Protein AF-A0A934ZSP6-F1 (afdb_monomer)

Radius of gyration: 18.01 Å; Cα contacts (8 Å, |Δi|>4): 274; chains: 1; bounding box: 51×48×42 Å

Foldseek 3Di:
DDPPDPPCPLLPDDAPPDPDDKFKWWKKKWKQEPVRDIDIDTRAIAIQDWGKDWDWDPHVVIWIKMKTWYKDWDQDPPSNRIHIKIKIFMCIPPDPDTPDMWIDHSPDQKTKDWDQQPDVPRMTMIMMIGTDDDPDD

Sequence (137 aa):
MSDKELWLENASTPVANTLLKSADYDCFIAVRLANGKHHAMTGLTVHDRGGSATVQTTDSPSRQLTIILRHGLWPSNSGNNFMQVLNLYLFEAGKEYSLGNGWGTPQSGHVGFGIGDQLPGGQQASARCEKIQPPVG

Structure (mmCIF, N/CA/C/O backbone):
data_AF-A0A934ZSP6-F1
#
_entry.id   AF-A0A934ZSP6-F1
#
loop_
_atom_site.group_PDB
_atom_site.id
_atom_site.type_symbol
_atom_site.label_atom_id
_atom_site.label_alt_id
_atom_site.label_comp_id
_atom_site.label_asym_id
_atom_site.label_entity_id
_atom_site.label_seq_id
_atom_site.pdbx_PDB_ins_code
_atom_site.Cartn_x
_atom_site.Cartn_y
_atom_site.Cartn_z
_atom_site.occupancy
_atom_site.B_iso_or_equiv
_atom_site.auth_seq_id
_atom_site.auth_comp_id
_atom_site.auth_asym_id
_atom_site.auth_atom_id
_atom_site.pdbx_PDB_model_num
ATOM 1 N N . MET A 1 1 ? 37.736 27.646 2.239 1.00 40.19 1 MET A N 1
ATOM 2 C CA . MET A 1 1 ? 37.083 26.350 1.967 1.00 40.19 1 MET A CA 1
ATOM 3 C C . MET A 1 1 ? 35.739 26.710 1.366 1.00 40.19 1 MET A C 1
ATOM 5 O O . MET A 1 1 ? 34.939 27.276 2.089 1.00 40.19 1 MET A O 1
ATOM 9 N N . SER A 1 2 ? 35.576 26.615 0.042 1.00 39.44 2 SER A N 1
ATOM 10 C CA . SER A 1 2 ? 34.332 27.052 -0.602 1.00 39.44 2 SER A CA 1
ATOM 11 C C . SER A 1 2 ? 33.299 25.940 -0.511 1.00 39.44 2 SER A C 1
ATOM 13 O O . SER A 1 2 ? 33.558 24.830 -0.987 1.00 39.44 2 SER A O 1
ATOM 15 N N . ASP A 1 3 ? 32.146 26.275 0.048 1.00 46.56 3 ASP A N 1
ATOM 16 C CA . ASP A 1 3 ? 30.917 25.503 -0.034 1.00 46.56 3 ASP A CA 1
ATOM 17 C C . ASP A 1 3 ? 30.570 25.291 -1.509 1.00 46.56 3 ASP A C 1
ATOM 19 O O . ASP A 1 3 ? 30.079 26.183 -2.199 1.00 46.56 3 ASP A O 1
ATOM 23 N N . LYS A 1 4 ? 30.907 24.113 -2.036 1.00 44.19 4 LYS A N 1
ATOM 24 C CA . LYS A 1 4 ? 30.383 23.674 -3.325 1.00 44.19 4 LYS A CA 1
ATOM 25 C C . LYS A 1 4 ? 28.988 23.140 -3.065 1.00 44.19 4 LYS A C 1
ATOM 27 O O . LYS A 1 4 ? 28.810 21.953 -2.802 1.00 44.19 4 LYS A O 1
ATOM 32 N N . GLU A 1 5 ? 28.018 24.044 -3.122 1.00 44.97 5 GLU A N 1
ATOM 33 C CA . GLU A 1 5 ? 26.637 23.688 -3.416 1.00 44.97 5 GLU A CA 1
ATOM 34 C C . GLU A 1 5 ? 26.646 22.729 -4.614 1.00 44.97 5 GLU A C 1
ATOM 36 O O . GLU A 1 5 ? 27.147 23.048 -5.697 1.00 44.97 5 GLU A O 1
ATOM 41 N N . LEU A 1 6 ? 26.172 21.506 -4.385 1.00 41.47 6 LEU A N 1
ATOM 42 C CA . LEU A 1 6 ? 25.944 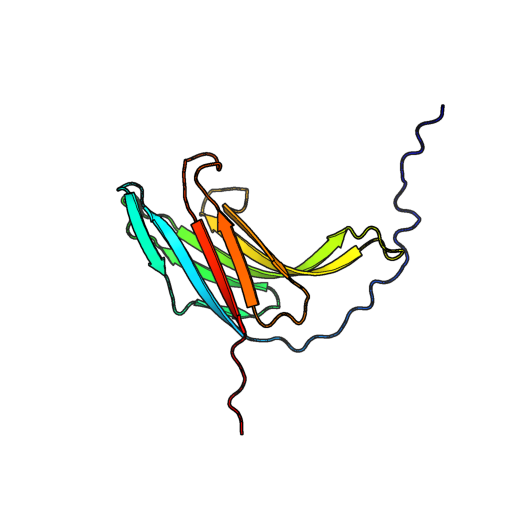20.507 -5.421 1.00 41.47 6 LEU A CA 1
ATOM 43 C C . LEU A 1 6 ? 24.764 20.985 -6.271 1.00 41.47 6 LEU A C 1
ATOM 45 O O . LEU A 1 6 ? 23.620 20.590 -6.055 1.00 41.47 6 LEU A O 1
ATOM 49 N N . TRP A 1 7 ? 25.039 21.876 -7.219 1.00 39.84 7 TRP A N 1
ATOM 50 C CA . TRP A 1 7 ? 24.075 22.265 -8.235 1.00 39.84 7 TRP A CA 1
ATOM 51 C C . TRP A 1 7 ? 23.710 21.038 -9.084 1.00 39.84 7 TRP A C 1
ATOM 53 O O . TRP A 1 7 ? 24.575 20.271 -9.512 1.00 39.84 7 TRP A O 1
ATOM 63 N N . LEU A 1 8 ? 22.406 20.863 -9.323 1.00 50.03 8 LEU A N 1
ATOM 64 C CA . LEU A 1 8 ? 21.745 19.775 -10.068 1.00 50.03 8 LEU A CA 1
ATOM 65 C C . LEU A 1 8 ? 22.178 19.633 -11.545 1.00 50.03 8 LEU A C 1
ATOM 67 O O . LEU A 1 8 ? 21.557 18.891 -12.304 1.00 50.03 8 LEU A O 1
ATOM 71 N N . GLU A 1 9 ? 23.244 20.302 -11.978 1.00 47.69 9 GLU A N 1
ATOM 72 C CA . GLU A 1 9 ? 23.690 20.341 -13.375 1.00 47.69 9 GLU A CA 1
ATOM 73 C C . GLU A 1 9 ? 24.203 18.981 -13.887 1.00 47.69 9 GLU A C 1
ATOM 75 O O . GLU A 1 9 ? 24.261 18.756 -15.093 1.00 47.69 9 GLU A O 1
ATOM 80 N N . ASN A 1 10 ? 24.478 18.028 -12.986 1.00 44.72 10 ASN A N 1
ATOM 81 C CA . ASN A 1 10 ? 24.856 16.649 -13.325 1.00 44.72 10 ASN A CA 1
ATOM 82 C C . ASN A 1 10 ? 23.698 15.634 -13.242 1.00 44.72 10 ASN A C 1
ATOM 84 O O . ASN A 1 10 ? 23.930 14.429 -13.324 1.00 44.72 10 ASN A O 1
ATOM 88 N N . ALA A 1 11 ? 22.443 16.074 -13.097 1.00 50.09 11 ALA A N 1
ATOM 89 C CA . ALA A 1 11 ? 21.274 15.185 -13.096 1.00 50.09 11 ALA A CA 1
ATOM 90 C C . ALA A 1 11 ? 20.879 14.669 -14.501 1.00 50.09 11 ALA A C 1
ATOM 92 O O . ALA A 1 11 ? 19.806 14.096 -14.673 1.00 50.09 11 ALA A O 1
ATOM 93 N N . SER A 1 12 ? 21.724 14.877 -15.513 1.00 48.41 12 SER A N 1
ATOM 94 C CA . SER A 1 12 ? 21.422 14.625 -16.924 1.00 48.41 12 SER A CA 1
ATOM 95 C C . SER A 1 12 ? 21.579 13.170 -17.365 1.00 48.41 12 SER A C 1
ATOM 97 O O . SER A 1 12 ? 21.248 12.866 -18.509 1.00 48.41 12 SER A O 1
ATOM 99 N N . THR A 1 13 ? 22.029 12.252 -16.501 1.00 54.34 13 THR A N 1
ATOM 100 C CA . THR A 1 13 ? 22.062 10.828 -16.858 1.00 54.34 13 THR A CA 1
ATOM 101 C C . THR A 1 13 ? 20.630 10.285 -16.895 1.00 54.34 13 THR A C 1
ATOM 103 O O . THR A 1 13 ? 19.994 10.192 -15.839 1.00 54.34 13 THR A O 1
ATOM 106 N N . PRO A 1 14 ? 20.087 9.911 -18.070 1.00 56.19 14 PRO A N 1
ATOM 107 C CA . PRO A 1 14 ? 18.738 9.379 -18.149 1.00 56.19 14 PRO A CA 1
ATOM 108 C C . PRO A 1 14 ? 18.703 8.058 -17.384 1.00 56.19 14 PRO A C 1
ATOM 110 O O . PRO A 1 14 ? 19.397 7.106 -17.744 1.00 56.19 14 PRO A O 1
ATOM 113 N N . VAL A 1 15 ? 17.890 7.968 -16.331 1.00 59.59 15 VAL A N 1
ATOM 114 C CA . VAL A 1 15 ? 17.591 6.664 -15.733 1.00 59.59 15 VAL A CA 1
ATOM 115 C C . VAL A 1 15 ? 16.807 5.892 -16.782 1.00 59.59 15 VAL A C 1
ATOM 117 O O . VAL A 1 15 ? 15.701 6.303 -17.136 1.00 59.59 15 VAL A O 1
ATOM 120 N N . ALA A 1 16 ? 17.379 4.803 -17.299 1.00 59.25 16 ALA A N 1
ATOM 121 C CA . ALA A 1 16 ? 16.735 3.975 -18.310 1.00 59.25 16 ALA A CA 1
ATOM 122 C C . ALA A 1 16 ? 15.330 3.580 -17.830 1.00 59.25 16 ALA A C 1
ATOM 124 O O . ALA A 1 16 ? 15.181 2.774 -16.908 1.00 59.25 16 ALA A O 1
ATOM 125 N N . ASN A 1 17 ? 14.295 4.188 -18.419 1.00 55.34 17 ASN A N 1
ATOM 126 C CA . ASN A 1 17 ? 12.910 3.875 -18.100 1.00 55.34 17 ASN A CA 1
ATOM 127 C C . ASN A 1 17 ? 12.622 2.473 -18.623 1.00 55.34 17 ASN A C 1
ATOM 129 O O . ASN A 1 17 ? 12.441 2.279 -19.825 1.00 55.34 17 ASN A O 1
ATOM 133 N N . THR A 1 18 ? 12.641 1.483 -17.732 1.00 62.81 18 THR A N 1
ATOM 134 C CA . THR A 1 18 ? 12.241 0.141 -18.127 1.00 62.81 18 THR A CA 1
ATOM 135 C C . THR A 1 18 ? 10.727 0.178 -18.207 1.00 62.81 18 THR A C 1
ATOM 137 O O . THR A 1 18 ? 10.053 0.292 -17.185 1.00 62.81 18 THR A O 1
ATOM 140 N N . LEU A 1 19 ? 10.184 0.128 -19.424 1.00 60.41 19 LEU A N 1
ATOM 141 C CA . LEU A 1 19 ? 8.743 0.058 -19.646 1.00 60.41 19 LEU A CA 1
ATOM 142 C C . LEU A 1 19 ? 8.218 -1.277 -19.108 1.00 60.41 19 LEU A C 1
ATOM 144 O O . LEU A 1 19 ? 8.142 -2.275 -19.821 1.00 60.41 19 LEU A O 1
ATOM 148 N N . LEU A 1 20 ? 7.869 -1.301 -17.826 1.00 70.00 20 LEU A N 1
ATOM 149 C CA . LEU A 1 20 ? 7.263 -2.455 -17.183 1.00 70.00 20 LEU A CA 1
ATOM 150 C C . LEU A 1 20 ? 5.772 -2.489 -17.520 1.00 70.00 20 LEU A C 1
ATOM 152 O O . LEU A 1 20 ? 5.054 -1.489 -17.376 1.00 70.00 20 LEU A O 1
ATOM 156 N N . LYS A 1 21 ? 5.297 -3.648 -17.987 1.00 78.75 21 LYS A N 1
ATOM 157 C CA . LYS A 1 21 ? 3.860 -3.926 -18.071 1.00 78.75 21 LYS A CA 1
ATOM 158 C C . LYS A 1 21 ? 3.288 -3.819 -16.659 1.00 78.75 21 LYS A C 1
ATOM 160 O O . LYS A 1 21 ? 3.893 -4.350 -15.733 1.00 78.75 21 LYS A O 1
ATOM 165 N N . SER A 1 22 ? 2.158 -3.124 -16.519 1.00 85.81 22 SER A N 1
ATOM 166 C CA . SER A 1 22 ? 1.516 -3.015 -15.211 1.00 85.81 22 SER A CA 1
ATOM 167 C C . SER A 1 22 ? 1.128 -4.396 -14.707 1.00 85.81 22 SER A C 1
ATOM 169 O O . SER A 1 22 ? 0.686 -5.240 -15.495 1.00 85.81 22 SER A O 1
ATOM 171 N N . ALA A 1 23 ? 1.314 -4.608 -13.416 1.00 91.81 23 ALA A N 1
ATOM 172 C CA . ALA A 1 23 ? 0.891 -5.808 -12.733 1.00 91.81 23 ALA A CA 1
ATOM 173 C C . ALA A 1 23 ? 0.013 -5.464 -11.536 1.00 91.81 23 ALA A C 1
ATOM 175 O O . ALA A 1 23 ? 0.232 -4.456 -10.857 1.00 91.81 23 ALA A O 1
ATOM 176 N N . ASP A 1 24 ? -0.944 -6.348 -11.284 1.00 95.56 24 ASP A N 1
ATOM 177 C CA . ASP A 1 24 ? -1.789 -6.305 -10.104 1.00 95.56 24 ASP A CA 1
ATOM 178 C C . ASP A 1 24 ? -1.107 -7.031 -8.946 1.00 95.56 24 ASP A C 1
ATOM 180 O O . ASP A 1 24 ? -0.370 -8.006 -9.124 1.00 95.56 24 ASP A O 1
ATOM 184 N N . TYR A 1 25 ? -1.354 -6.530 -7.746 1.00 96.81 25 TYR A N 1
ATOM 185 C CA . TYR A 1 25 ? -0.843 -7.047 -6.493 1.00 96.81 25 TYR A CA 1
ATOM 186 C C . TYR A 1 25 ? -2.014 -7.236 -5.535 1.00 96.81 25 TYR A C 1
ATOM 188 O O . TYR A 1 25 ? -2.874 -6.361 -5.434 1.00 96.81 25 TYR A O 1
ATOM 196 N N . ASP A 1 26 ? -2.032 -8.358 -4.824 1.00 97.25 26 ASP A N 1
ATOM 197 C CA . ASP A 1 26 ? -2.908 -8.560 -3.677 1.00 97.25 26 ASP A CA 1
ATOM 198 C C . ASP A 1 26 ? -2.198 -8.054 -2.425 1.00 97.25 26 ASP A C 1
ATOM 200 O O . ASP A 1 26 ? -1.050 -8.417 -2.146 1.00 97.25 26 ASP A O 1
ATOM 204 N N . CYS A 1 27 ? -2.865 -7.174 -1.694 1.00 97.00 27 CYS A N 1
ATOM 205 C CA . CYS A 1 27 ? -2.313 -6.524 -0.529 1.00 97.00 27 CYS A CA 1
ATOM 206 C C . CYS A 1 27 ? -3.132 -6.816 0.721 1.00 97.00 27 CYS A C 1
ATOM 208 O O . CYS A 1 27 ? -4.352 -7.000 0.701 1.00 97.00 27 CYS A O 1
ATOM 210 N N . PHE A 1 28 ? -2.441 -6.756 1.853 1.00 95.94 28 PHE A N 1
ATOM 211 C CA . PHE A 1 28 ? -3.074 -6.688 3.155 1.00 95.94 28 PHE A CA 1
ATOM 212 C C . PHE A 1 28 ? -2.450 -5.585 4.004 1.00 95.94 28 PHE A C 1
ATOM 214 O O . PHE A 1 28 ? -1.292 -5.197 3.822 1.00 95.94 28 PHE A O 1
ATOM 221 N N . ILE A 1 29 ? -3.233 -5.107 4.964 1.00 95.19 29 ILE A N 1
ATOM 222 C CA . ILE A 1 29 ? -2.826 -4.141 5.979 1.00 95.19 29 ILE A CA 1
ATOM 223 C C . ILE A 1 29 ? -3.137 -4.763 7.336 1.00 95.19 29 ILE A C 1
ATOM 225 O O . ILE A 1 29 ? -4.259 -5.211 7.562 1.00 95.19 29 ILE A O 1
ATOM 229 N N . ALA A 1 30 ? -2.180 -4.769 8.256 1.00 93.12 30 ALA A N 1
ATOM 230 C CA . ALA A 1 30 ? -2.424 -5.128 9.645 1.00 93.12 30 ALA A CA 1
ATOM 231 C C . ALA A 1 30 ? -2.117 -3.933 10.545 1.00 93.12 30 ALA A C 1
ATOM 233 O O . ALA A 1 30 ? -1.060 -3.317 10.438 1.00 93.12 30 ALA A O 1
ATOM 234 N N . VAL A 1 31 ? -3.044 -3.605 11.441 1.00 90.75 31 VAL A N 1
ATOM 235 C CA . VAL A 1 31 ? -2.889 -2.507 12.401 1.00 90.75 31 VAL A CA 1
ATOM 236 C C . VAL A 1 31 ? -3.239 -2.953 13.808 1.00 90.75 31 VAL A C 1
ATOM 238 O O . VAL A 1 31 ? -4.109 -3.803 14.013 1.00 90.75 31 VAL A O 1
ATOM 241 N N . ARG A 1 32 ? -2.589 -2.342 14.796 1.00 88.56 32 ARG A N 1
ATOM 242 C CA . ARG A 1 32 ? -3.044 -2.386 16.184 1.00 88.56 32 ARG A CA 1
ATOM 243 C C . ARG A 1 32 ? -4.091 -1.294 16.402 1.00 88.56 32 ARG A C 1
ATOM 245 O O . ARG A 1 32 ? -3.898 -0.134 16.032 1.00 88.56 32 ARG A O 1
ATOM 252 N N . LEU A 1 33 ? -5.230 -1.701 16.938 1.00 85.25 33 LEU A N 1
ATOM 253 C CA . LEU A 1 33 ? -6.363 -0.859 17.296 1.00 85.25 33 LEU A CA 1
ATOM 254 C C . LEU A 1 33 ? -6.105 -0.149 18.631 1.00 85.25 33 LEU A C 1
ATOM 256 O O . LEU A 1 33 ? -5.286 -0.600 19.435 1.00 85.25 33 LEU A O 1
ATOM 260 N N . ALA A 1 34 ? -6.851 0.921 18.907 1.00 81.81 34 ALA A N 1
ATOM 261 C CA . ALA A 1 34 ? -6.727 1.683 20.155 1.00 81.81 34 ALA A CA 1
ATOM 262 C C . ALA A 1 34 ? -7.023 0.832 21.407 1.00 81.81 34 ALA A C 1
ATOM 264 O O . ALA A 1 34 ? -6.452 1.052 22.470 1.00 81.81 34 ALA A O 1
ATOM 265 N N . ASN A 1 35 ? -7.871 -0.193 21.271 1.00 82.88 35 ASN A N 1
ATOM 266 C CA . ASN A 1 35 ? -8.175 -1.163 22.330 1.00 82.88 35 ASN A CA 1
ATOM 267 C C . ASN A 1 35 ? -7.101 -2.260 22.502 1.00 82.88 35 ASN A C 1
ATOM 269 O O . ASN A 1 35 ? -7.317 -3.230 23.226 1.00 82.88 35 ASN A O 1
ATOM 273 N N . GLY A 1 36 ? -5.975 -2.150 21.793 1.00 83.50 36 GLY A N 1
ATOM 274 C CA . GLY A 1 36 ? -4.864 -3.093 21.835 1.00 83.50 36 GLY A CA 1
ATOM 275 C C . GLY A 1 36 ? -5.027 -4.342 20.965 1.00 83.50 36 GLY A C 1
ATOM 276 O O . GLY A 1 36 ? -4.045 -5.069 20.822 1.00 83.50 36 GLY A O 1
ATOM 277 N N . LYS A 1 37 ? -6.201 -4.594 20.365 1.00 86.25 37 LYS A N 1
ATOM 278 C CA . LYS A 1 37 ? -6.419 -5.727 19.447 1.00 86.25 37 LYS A CA 1
ATOM 279 C C . LYS A 1 37 ? -5.748 -5.485 18.097 1.00 86.25 37 LYS A C 1
ATOM 281 O O . LYS A 1 37 ? -5.535 -4.347 17.694 1.00 86.25 37 LYS A O 1
ATOM 286 N N . HIS A 1 38 ? -5.472 -6.560 17.369 1.00 87.81 38 HIS A N 1
ATOM 287 C CA . HIS A 1 38 ? -5.004 -6.485 15.988 1.00 87.81 38 HIS A CA 1
ATOM 288 C C . HIS A 1 38 ? -6.176 -6.621 15.017 1.00 87.81 38 HIS A C 1
ATOM 290 O O . HIS A 1 38 ? -7.093 -7.408 15.250 1.00 87.81 38 HIS A O 1
ATOM 296 N N . HIS A 1 39 ? -6.123 -5.872 13.922 1.00 90.31 39 HIS A N 1
ATOM 297 C CA . HIS A 1 39 ? -7.070 -5.961 12.820 1.00 90.31 39 HIS A CA 1
ATOM 298 C C . HIS A 1 39 ? -6.302 -6.089 11.508 1.00 90.31 39 HIS A C 1
ATOM 300 O O . HIS A 1 39 ? -5.450 -5.253 11.204 1.00 90.31 39 HIS A O 1
ATOM 306 N N . ALA A 1 40 ? -6.598 -7.147 10.755 1.00 92.25 40 ALA A N 1
ATOM 307 C CA . ALA A 1 40 ? -6.036 -7.397 9.437 1.00 92.25 40 ALA A CA 1
ATOM 308 C C . ALA A 1 40 ? -7.115 -7.182 8.372 1.00 92.25 40 ALA A C 1
ATOM 310 O O . ALA A 1 40 ? -8.213 -7.723 8.474 1.00 92.25 40 ALA A O 1
ATOM 311 N N . MET A 1 41 ? -6.784 -6.401 7.353 1.00 94.94 41 MET A N 1
ATOM 312 C CA . MET A 1 41 ? -7.619 -6.101 6.196 1.00 94.94 41 MET A CA 1
ATOM 313 C C . MET A 1 41 ? -6.953 -6.735 4.977 1.00 94.94 41 MET A C 1
ATOM 315 O O . MET A 1 41 ? -5.774 -6.489 4.736 1.00 94.94 41 MET A O 1
ATOM 319 N N . THR A 1 42 ? -7.686 -7.581 4.258 1.00 94.25 42 THR A N 1
ATOM 320 C CA . THR A 1 42 ? -7.193 -8.423 3.150 1.00 94.25 42 THR A CA 1
ATOM 321 C C . THR A 1 42 ? -8.060 -8.226 1.903 1.00 94.25 42 THR A C 1
ATOM 323 O O . THR A 1 42 ? -9.075 -7.531 1.977 1.00 94.25 42 THR A O 1
ATOM 326 N N . GLY A 1 43 ? -7.668 -8.818 0.769 1.00 92.19 43 GLY A N 1
ATOM 327 C CA . GLY A 1 43 ? -8.406 -8.707 -0.493 1.00 92.19 43 GLY A CA 1
ATOM 328 C C . GLY A 1 43 ? -8.293 -7.322 -1.130 1.00 92.19 43 GLY A C 1
ATOM 329 O O . GLY A 1 43 ? -9.234 -6.849 -1.766 1.00 92.19 43 GLY A O 1
ATOM 330 N N . LEU A 1 44 ? -7.167 -6.638 -0.905 1.00 96.19 44 LEU A N 1
ATOM 331 C CA . LEU A 1 44 ? -6.919 -5.291 -1.408 1.00 96.19 44 LEU A CA 1
ATOM 332 C C . LEU A 1 44 ? -6.086 -5.388 -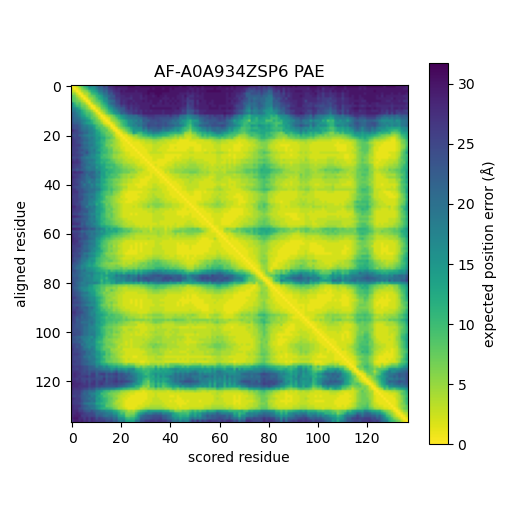2.679 1.00 96.19 44 LEU A C 1
ATOM 334 O O . LEU A 1 44 ? -4.862 -5.436 -2.621 1.00 96.19 44 LEU A O 1
ATOM 338 N N . THR A 1 45 ? -6.742 -5.410 -3.834 1.00 96.81 45 THR A N 1
ATOM 339 C CA . THR A 1 45 ? -6.037 -5.446 -5.118 1.00 96.81 45 THR A CA 1
ATOM 340 C C . THR A 1 45 ? -5.651 -4.040 -5.574 1.00 96.81 45 THR A C 1
ATOM 342 O O . THR A 1 45 ? -6.504 -3.160 -5.672 1.00 96.81 45 THR A O 1
ATOM 345 N N . VAL A 1 46 ? -4.370 -3.829 -5.884 1.00 96.50 46 VAL A N 1
ATOM 346 C CA . VAL A 1 46 ? -3.840 -2.571 -6.443 1.00 96.50 46 VAL A CA 1
ATOM 347 C C . VAL A 1 46 ? -2.833 -2.858 -7.553 1.00 96.50 46 VAL A C 1
ATOM 349 O O . VAL A 1 46 ? -2.147 -3.875 -7.524 1.00 96.50 46 VAL A O 1
ATOM 352 N N . HIS A 1 47 ? -2.691 -1.944 -8.509 1.00 94.56 47 HIS A N 1
ATOM 353 C CA . HIS A 1 47 ? -1.686 -2.051 -9.568 1.00 94.56 47 HIS A CA 1
ATOM 354 C C . HIS A 1 47 ? -0.441 -1.196 -9.278 1.00 94.56 47 HIS A C 1
ATOM 356 O O . HIS A 1 47 ? -0.523 -0.117 -8.691 1.00 94.56 47 HIS A O 1
ATOM 362 N N . ASP A 1 48 ? 0.718 -1.629 -9.770 1.00 92.50 48 ASP A N 1
ATOM 363 C CA . ASP A 1 48 ? 2.036 -0.986 -9.581 1.00 92.50 48 ASP A CA 1
ATOM 364 C C . ASP A 1 48 ? 2.231 0.387 -10.263 1.00 92.50 48 ASP A C 1
ATOM 366 O O . ASP A 1 48 ? 3.239 1.069 -10.058 1.00 92.50 48 ASP A O 1
ATOM 370 N N . ARG A 1 49 ? 1.254 0.836 -11.058 1.00 89.38 49 ARG A N 1
ATOM 371 C CA . ARG A 1 49 ? 1.228 2.160 -11.714 1.00 89.38 49 ARG A CA 1
ATOM 372 C C . ARG A 1 49 ? 0.527 3.270 -10.921 1.00 89.38 49 ARG A C 1
ATOM 374 O O . ARG A 1 49 ? 0.025 4.218 -11.516 1.00 89.38 49 ARG A O 1
ATOM 381 N N . GLY A 1 50 ? 0.488 3.172 -9.596 1.00 90.12 50 GLY A N 1
ATOM 382 C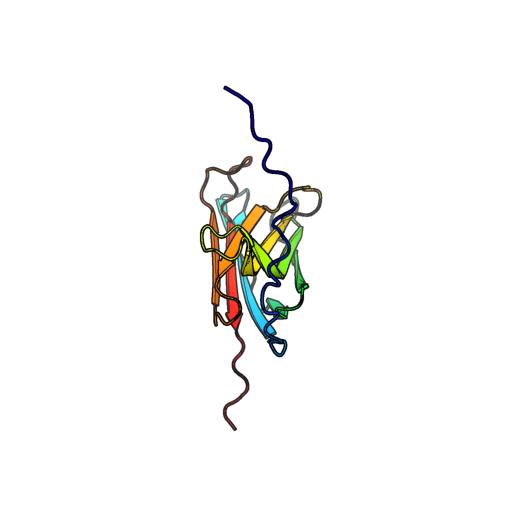 CA . GLY A 1 50 ? -0.184 4.157 -8.741 1.00 90.12 50 GLY A CA 1
ATOM 383 C C . GLY A 1 50 ? -1.584 3.752 -8.304 1.00 90.12 50 GLY A C 1
ATOM 384 O O . GLY A 1 50 ? -2.373 4.630 -7.967 1.00 90.12 50 GLY A O 1
ATOM 385 N N . GLY A 1 51 ? -1.895 2.455 -8.316 1.00 94.81 51 GLY A N 1
ATOM 386 C CA . GLY A 1 51 ? -3.163 1.949 -7.811 1.00 94.81 51 GLY A CA 1
ATOM 387 C C . GLY A 1 51 ? -3.276 2.160 -6.305 1.00 94.81 51 GLY A C 1
ATOM 388 O O . GLY A 1 51 ? -2.273 2.142 -5.580 1.00 94.81 51 GLY A O 1
ATOM 389 N N . SER A 1 52 ? -4.503 2.357 -5.833 1.00 97.00 52 SER A N 1
ATOM 390 C CA . SER A 1 52 ? -4.794 2.546 -4.418 1.00 97.00 52 SER A CA 1
ATOM 391 C C . SER A 1 52 ? -6.044 1.792 -3.984 1.00 97.00 52 SER A C 1
ATOM 393 O O . SER A 1 52 ? -6.942 1.531 -4.783 1.00 97.00 52 SER A O 1
ATOM 395 N N . ALA A 1 53 ? -6.095 1.451 -2.700 1.00 97.56 53 ALA A N 1
ATOM 396 C CA . ALA A 1 53 ? -7.275 0.891 -2.059 1.00 97.56 53 ALA A CA 1
ATOM 397 C C . ALA A 1 53 ? -7.466 1.539 -0.686 1.00 97.56 53 ALA A C 1
ATOM 399 O O . ALA A 1 53 ? -6.495 1.818 0.021 1.00 97.56 53 ALA A O 1
ATOM 400 N N . THR A 1 54 ? -8.719 1.774 -0.305 1.00 96.44 54 THR A N 1
ATOM 401 C CA . THR A 1 54 ? -9.076 2.411 0.966 1.00 96.44 54 THR A CA 1
ATOM 402 C C . THR A 1 54 ? -9.939 1.475 1.798 1.00 96.44 54 THR A C 1
ATOM 404 O O . THR A 1 54 ? -10.873 0.860 1.289 1.00 96.44 54 THR A O 1
ATOM 407 N N . VAL A 1 55 ? -9.637 1.390 3.090 1.00 95.06 55 VAL A N 1
ATOM 408 C CA . VAL A 1 55 ? -10.320 0.539 4.068 1.00 95.06 55 VAL A CA 1
ATOM 409 C C . VAL A 1 55 ? -10.628 1.314 5.342 1.00 95.06 55 VAL A C 1
ATOM 411 O O . VAL A 1 55 ? -10.009 2.338 5.629 1.00 95.06 55 VAL A O 1
ATOM 414 N N . GLN A 1 56 ? -11.586 0.815 6.117 1.00 94.31 56 GLN A N 1
ATOM 415 C CA . GLN A 1 56 ? -11.933 1.356 7.429 1.00 94.31 56 GLN A CA 1
ATOM 416 C C . GLN A 1 56 ? -11.526 0.366 8.517 1.00 94.31 56 GLN A C 1
ATOM 418 O O . GLN A 1 56 ? -11.795 -0.833 8.409 1.00 94.31 56 GLN A O 1
ATOM 423 N N . THR A 1 57 ? -10.900 0.857 9.585 1.00 90.75 57 THR A N 1
ATOM 424 C CA . THR A 1 57 ? -10.658 0.042 10.776 1.00 90.75 57 THR A CA 1
ATOM 425 C C . THR A 1 57 ? -11.936 -0.103 11.597 1.00 90.75 57 THR A C 1
ATOM 427 O O . THR A 1 57 ? -12.846 0.721 11.529 1.00 90.75 57 THR A O 1
ATOM 430 N N . THR A 1 58 ? -11.984 -1.131 12.441 1.00 89.75 58 THR A N 1
ATOM 431 C CA . THR A 1 58 ? -13.051 -1.324 13.433 1.00 89.75 58 THR A CA 1
ATOM 432 C C . THR A 1 58 ? -12.783 -0.566 14.743 1.00 89.75 58 THR A C 1
ATOM 434 O O . THR A 1 58 ? -13.288 -0.963 15.794 1.00 89.75 58 THR A O 1
ATOM 437 N N . ASP A 1 59 ? -11.924 0.461 14.727 1.00 83.19 59 ASP A N 1
ATOM 438 C CA . ASP A 1 59 ? -11.729 1.340 15.886 1.00 83.19 59 ASP A CA 1
ATOM 439 C C . ASP A 1 59 ? -12.998 2.160 16.171 1.00 83.19 59 ASP A C 1
ATOM 441 O O . ASP A 1 59 ? -13.864 2.325 15.313 1.00 83.19 59 ASP A O 1
ATOM 445 N N . SER A 1 60 ? -13.081 2.715 17.380 1.00 83.25 60 SER A N 1
ATOM 446 C CA . SER A 1 60 ? -14.053 3.752 17.726 1.00 83.25 60 SER A CA 1
ATOM 447 C C . SER A 1 60 ? -13.294 4.970 18.268 1.00 83.25 60 SER A C 1
ATOM 449 O O . SER A 1 60 ? -12.839 4.914 19.412 1.00 83.25 60 SER A O 1
ATOM 451 N N . PRO A 1 61 ? -13.136 6.057 17.488 1.00 86.31 61 PRO A N 1
ATOM 452 C CA . PRO A 1 61 ? -13.648 6.252 16.126 1.00 86.31 61 PRO A CA 1
ATOM 453 C C . PRO A 1 61 ? -12.897 5.412 15.080 1.00 86.31 61 PRO A C 1
ATOM 455 O O . PRO A 1 61 ? -11.716 5.114 15.254 1.00 86.31 61 PRO A O 1
ATOM 458 N N . SER A 1 62 ? -13.570 5.052 13.984 1.00 89.62 62 SER A N 1
ATOM 459 C CA . SER A 1 62 ? -12.958 4.293 12.887 1.00 89.62 62 SER A CA 1
ATOM 460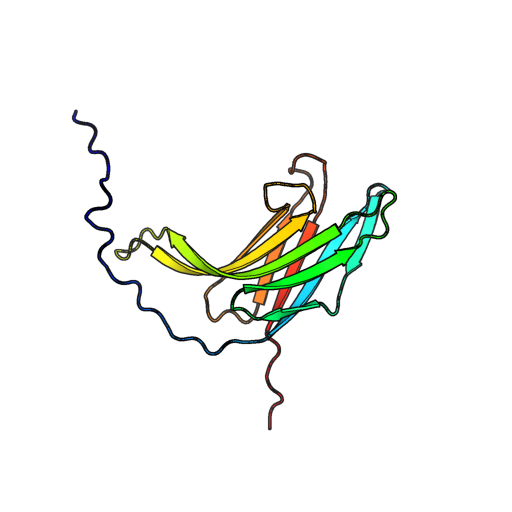 C C . SER A 1 62 ? -11.896 5.129 12.177 1.00 89.62 62 SER A C 1
ATOM 462 O O . SER A 1 62 ? -12.124 6.306 11.887 1.00 89.62 62 SER A O 1
ATOM 464 N N . ARG A 1 63 ? -10.763 4.512 11.837 1.00 90.25 63 ARG A N 1
ATOM 465 C CA . ARG A 1 63 ? -9.710 5.132 11.023 1.00 90.25 63 ARG A CA 1
ATOM 466 C C . ARG A 1 63 ? -9.870 4.720 9.564 1.00 90.25 63 ARG A C 1
ATOM 468 O O . ARG A 1 63 ? -10.015 3.533 9.280 1.00 90.25 63 ARG A O 1
ATOM 475 N N . GLN A 1 64 ? -9.765 5.679 8.648 1.00 94.38 64 GLN A N 1
ATOM 476 C CA . GLN A 1 64 ? -9.706 5.405 7.214 1.00 94.38 64 GLN A CA 1
ATOM 477 C C . GLN A 1 64 ? -8.248 5.286 6.777 1.00 94.38 64 GLN A C 1
ATOM 479 O O . GLN A 1 64 ? -7.482 6.237 6.932 1.00 94.38 64 GLN A O 1
ATOM 484 N N . LEU A 1 65 ? -7.879 4.137 6.216 1.00 94.31 65 LEU A N 1
ATOM 485 C CA . LEU A 1 65 ? -6.525 3.845 5.761 1.00 94.31 65 LEU A CA 1
ATOM 486 C C . LEU A 1 65 ? -6.493 3.661 4.246 1.00 94.31 65 LEU A C 1
ATOM 488 O O . LEU A 1 65 ? -7.352 2.975 3.696 1.00 94.31 65 LEU A O 1
ATOM 492 N N . THR A 1 66 ? -5.481 4.217 3.584 1.00 96.50 66 THR A N 1
ATOM 493 C CA . THR A 1 66 ? -5.285 4.096 2.134 1.00 96.50 66 THR A CA 1
ATOM 494 C C . THR A 1 66 ? -3.911 3.521 1.834 1.00 96.50 66 THR A C 1
ATOM 496 O O . THR A 1 66 ? -2.899 4.091 2.238 1.00 96.50 66 THR A O 1
ATOM 499 N N . ILE A 1 67 ? -3.873 2.414 1.099 1.00 96.88 67 ILE A N 1
ATOM 500 C CA . ILE A 1 67 ? -2.645 1.813 0.572 1.00 96.88 67 ILE A CA 1
ATOM 501 C C . ILE A 1 67 ? -2.424 2.283 -0.864 1.00 96.88 67 ILE A C 1
ATOM 503 O O . ILE A 1 67 ? -3.382 2.385 -1.628 1.00 96.88 67 ILE A O 1
ATOM 507 N N . ILE A 1 68 ? -1.181 2.602 -1.226 1.00 97.06 68 ILE A N 1
ATOM 508 C CA . ILE A 1 68 ? -0.804 3.046 -2.575 1.00 97.06 68 ILE A CA 1
ATOM 509 C C . ILE A 1 68 ? 0.438 2.285 -3.019 1.00 97.06 68 ILE A C 1
ATOM 511 O O . ILE A 1 68 ? 1.443 2.284 -2.305 1.00 97.06 68 ILE A O 1
ATOM 515 N N . LEU A 1 69 ? 0.391 1.705 -4.218 1.00 96.62 69 LEU A N 1
ATOM 516 C CA . LEU A 1 69 ? 1.523 1.030 -4.845 1.00 96.62 69 LEU A CA 1
ATOM 517 C C . LEU A 1 69 ? 1.923 1.763 -6.127 1.00 96.62 69 LEU A C 1
ATOM 519 O O . LEU A 1 69 ? 1.104 1.951 -7.024 1.00 96.62 69 LEU A O 1
ATOM 523 N N . ARG A 1 70 ? 3.181 2.202 -6.226 1.00 94.38 70 ARG A N 1
ATOM 524 C CA . ARG A 1 70 ? 3.669 2.936 -7.403 1.00 94.38 70 ARG A CA 1
ATOM 525 C C . ARG A 1 70 ? 5.153 2.753 -7.660 1.00 94.38 70 ARG A C 1
ATOM 527 O O . ARG A 1 70 ? 5.937 2.638 -6.722 1.00 94.38 70 ARG A O 1
ATOM 534 N N . HIS A 1 71 ? 5.564 2.873 -8.915 1.00 91.44 71 HIS A N 1
ATOM 535 C CA . HIS A 1 71 ? 6.969 3.106 -9.237 1.00 91.44 71 HIS A CA 1
ATOM 536 C C . HIS A 1 71 ? 7.418 4.523 -8.854 1.00 91.44 71 HIS A C 1
ATOM 538 O O . HIS A 1 71 ? 6.644 5.480 -8.901 1.00 91.44 71 HIS A O 1
ATOM 544 N N . GLY A 1 72 ? 8.683 4.656 -8.468 1.00 87.75 72 GLY A N 1
ATOM 545 C CA . GLY A 1 72 ? 9.320 5.934 -8.172 1.00 87.75 72 GLY A CA 1
ATOM 546 C C . GLY A 1 72 ? 10.823 5.892 -8.414 1.00 87.75 72 GLY A C 1
ATOM 547 O O . GLY A 1 72 ? 11.357 4.903 -8.918 1.00 87.75 72 GLY A O 1
ATOM 548 N N . LEU A 1 73 ? 11.497 6.976 -8.041 1.00 86.88 73 LEU A N 1
ATOM 549 C CA . LEU A 1 73 ? 12.949 7.100 -8.094 1.00 86.88 73 LEU A CA 1
ATOM 550 C C . LEU A 1 73 ? 13.499 7.229 -6.674 1.00 86.88 73 LEU A C 1
ATOM 552 O O . LEU A 1 73 ? 12.924 7.941 -5.853 1.00 86.88 73 LEU A O 1
ATOM 556 N N . TRP A 1 74 ? 14.610 6.552 -6.401 1.00 83.38 74 TRP A N 1
ATOM 557 C CA . TRP A 1 74 ? 15.340 6.644 -5.141 1.00 83.38 74 TRP A CA 1
ATOM 558 C C . TRP A 1 74 ? 16.772 7.127 -5.397 1.00 83.38 74 TRP A C 1
ATOM 560 O O . TRP A 1 74 ? 17.380 6.654 -6.364 1.00 83.38 74 TRP A O 1
ATOM 570 N N . PRO A 1 75 ? 17.326 8.042 -4.576 1.00 82.25 75 PRO A N 1
ATOM 571 C CA . PRO A 1 75 ? 18.718 8.462 -4.702 1.00 82.25 75 PRO A CA 1
ATOM 572 C C . PRO A 1 75 ? 19.669 7.264 -4.643 1.00 82.25 75 PRO A C 1
ATOM 574 O O . PRO A 1 75 ? 19.548 6.404 -3.771 1.00 82.25 75 PRO A O 1
ATOM 577 N N . SER A 1 76 ? 20.621 7.200 -5.568 1.00 75.94 76 SER A N 1
ATOM 578 C CA . SER A 1 76 ? 21.618 6.133 -5.618 1.00 75.94 76 SER A CA 1
ATOM 579 C C . SER A 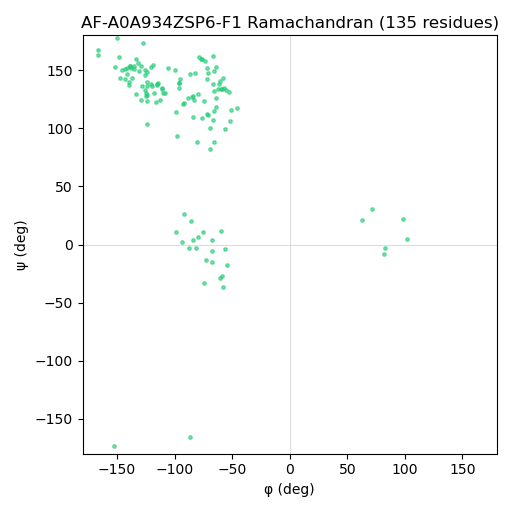1 76 ? 23.021 6.722 -5.596 1.00 75.94 76 SER A C 1
ATOM 581 O O . SER A 1 76 ? 23.294 7.715 -6.259 1.00 75.94 76 SER A O 1
ATOM 583 N N . ASN A 1 77 ? 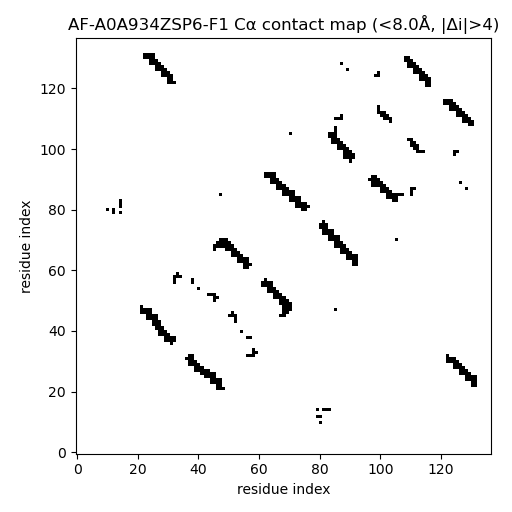23.921 6.069 -4.855 1.00 70.50 77 ASN A N 1
ATOM 584 C CA . ASN A 1 77 ? 25.349 6.401 -4.836 1.00 70.50 77 ASN A CA 1
ATOM 585 C C . ASN A 1 77 ? 26.120 5.740 -5.995 1.00 70.50 77 ASN A C 1
ATOM 587 O O . ASN A 1 77 ? 27.346 5.818 -6.049 1.00 70.50 77 ASN A O 1
ATOM 591 N N . SER A 1 78 ? 25.429 5.036 -6.897 1.00 57.91 78 SER A N 1
ATOM 592 C CA . SER A 1 78 ? 26.022 4.585 -8.158 1.00 57.91 78 SER A CA 1
ATOM 593 C C . SER A 1 78 ? 26.125 5.769 -9.128 1.00 57.91 78 SER A C 1
ATOM 595 O O . SER A 1 78 ? 25.415 6.752 -8.963 1.00 57.91 78 SER A O 1
ATOM 597 N N . GLY A 1 79 ? 26.978 5.701 -10.156 1.00 56.66 79 GLY A N 1
ATOM 598 C CA . GLY A 1 79 ? 27.162 6.794 -11.135 1.00 56.66 79 GLY A CA 1
ATOM 599 C C . GLY A 1 79 ? 25.886 7.271 -11.863 1.00 56.66 79 GLY A C 1
ATOM 600 O O . GLY A 1 79 ? 25.938 8.244 -12.610 1.00 56.66 79 GLY A O 1
ATOM 601 N N . ASN A 1 80 ? 24.744 6.617 -11.626 1.00 61.19 80 ASN A N 1
ATOM 602 C CA . ASN A 1 80 ? 23.410 7.133 -11.894 1.00 61.19 80 ASN A CA 1
ATOM 603 C C . ASN A 1 80 ? 22.831 7.686 -10.584 1.00 61.19 80 ASN A C 1
ATOM 605 O O . ASN A 1 80 ? 22.534 6.913 -9.677 1.00 61.19 80 ASN A O 1
ATOM 609 N N . ASN A 1 81 ? 22.610 9.002 -10.509 1.00 72.69 81 ASN A N 1
ATOM 610 C CA . ASN A 1 81 ? 22.122 9.702 -9.307 1.00 72.69 81 ASN A CA 1
ATOM 611 C C . ASN A 1 81 ? 20.807 9.131 -8.726 1.00 72.69 81 ASN A C 1
ATOM 613 O O . ASN A 1 81 ? 20.463 9.402 -7.576 1.00 72.69 81 ASN A O 1
ATOM 617 N N . PHE A 1 82 ? 20.063 8.341 -9.510 1.00 80.75 82 PHE A N 1
ATOM 618 C CA . PHE A 1 82 ? 18.798 7.729 -9.120 1.00 80.75 82 PHE A CA 1
ATOM 619 C C . PHE A 1 82 ? 18.654 6.299 -9.656 1.00 80.75 82 PHE A C 1
ATOM 621 O O . PHE A 1 82 ? 19.158 5.961 -10.728 1.00 80.75 82 PHE A O 1
ATOM 628 N N . MET A 1 83 ? 17.887 5.478 -8.938 1.00 84.44 83 M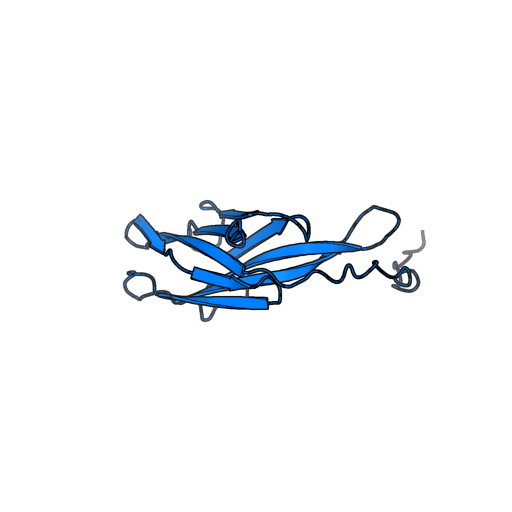ET A N 1
ATOM 629 C CA . MET A 1 83 ? 17.426 4.159 -9.376 1.00 84.44 83 MET A CA 1
ATOM 630 C C . MET A 1 83 ? 15.901 4.058 -9.311 1.00 84.44 83 MET A C 1
ATOM 632 O O . MET A 1 83 ? 15.270 4.677 -8.455 1.00 84.44 83 MET A O 1
ATOM 636 N N . GLN A 1 84 ? 15.301 3.269 -10.204 1.00 86.69 84 GLN A N 1
ATOM 637 C CA . GLN A 1 84 ? 13.873 2.962 -10.121 1.00 86.69 84 GLN A CA 1
ATOM 638 C C . GLN A 1 84 ? 13.588 2.015 -8.961 1.00 86.69 84 GLN A C 1
ATOM 640 O O . GLN A 1 84 ? 14.345 1.076 -8.712 1.00 86.69 84 GLN A O 1
ATOM 645 N N . VAL A 1 85 ? 12.458 2.240 -8.302 1.00 91.25 85 VAL A N 1
ATOM 646 C CA . VAL A 1 85 ? 11.968 1.429 -7.186 1.00 91.25 85 VAL A CA 1
ATOM 647 C C . VAL A 1 85 ? 10.464 1.207 -7.302 1.00 91.25 85 VAL A C 1
ATOM 649 O O . VAL A 1 85 ? 9.749 2.029 -7.876 1.00 91.25 85 VAL A O 1
ATOM 652 N N . LEU A 1 86 ? 9.982 0.112 -6.723 1.00 94.25 86 LEU A N 1
ATOM 653 C CA . LEU A 1 86 ? 8.574 -0.094 -6.399 1.00 94.25 86 LEU A CA 1
ATOM 654 C C . LEU A 1 86 ? 8.344 0.388 -4.967 1.00 94.25 86 LEU A C 1
ATOM 656 O O . LEU A 1 86 ? 8.986 -0.113 -4.050 1.00 94.25 86 LEU A O 1
ATOM 660 N N . ASN A 1 87 ? 7.446 1.349 -4.777 1.00 95.19 87 ASN A N 1
ATOM 661 C CA . ASN A 1 87 ? 7.113 1.913 -3.476 1.00 95.19 87 ASN A CA 1
ATOM 662 C C . ASN A 1 87 ? 5.707 1.511 -3.049 1.00 95.19 87 ASN A C 1
ATOM 664 O O . ASN A 1 87 ? 4.748 1.675 -3.804 1.00 95.19 87 ASN A O 1
ATOM 668 N N . LEU A 1 88 ? 5.602 1.085 -1.798 1.00 96.69 88 LEU A N 1
ATOM 669 C CA . LEU A 1 88 ? 4.359 0.855 -1.087 1.00 96.69 88 LEU A CA 1
ATOM 670 C C . LEU A 1 88 ? 4.206 1.917 -0.004 1.00 96.69 88 LEU A C 1
ATOM 672 O O . LEU A 1 88 ? 5.121 2.094 0.794 1.00 96.69 88 LEU A O 1
ATOM 676 N N . TYR A 1 89 ? 3.052 2.570 0.061 1.00 95.31 89 TYR A N 1
ATOM 677 C CA . TYR A 1 89 ? 2.723 3.534 1.107 1.00 95.31 89 TYR A CA 1
ATOM 678 C C . TYR A 1 89 ? 1.411 3.178 1.790 1.00 95.31 89 TYR A C 1
ATOM 680 O O . TYR A 1 89 ? 0.498 2.658 1.151 1.00 95.31 89 TYR A O 1
ATOM 688 N N . LEU A 1 90 ? 1.305 3.534 3.066 1.00 95.00 90 LEU A N 1
ATOM 689 C CA . LEU A 1 90 ? 0.063 3.520 3.829 1.00 95.00 90 LEU A CA 1
ATOM 690 C C . LEU A 1 90 ? -0.193 4.907 4.405 1.00 95.00 90 LEU A C 1
ATOM 692 O O . LEU A 1 90 ? 0.671 5.468 5.072 1.00 95.00 90 LEU A O 1
ATOM 696 N N . PHE A 1 91 ? -1.386 5.436 4.186 1.00 93.81 91 PHE A N 1
ATOM 697 C CA . PHE A 1 91 ? -1.841 6.726 4.692 1.00 93.81 91 PHE A CA 1
ATOM 698 C C . PHE A 1 91 ? -3.048 6.545 5.603 1.00 93.81 91 PHE A C 1
ATOM 700 O O . PHE A 1 91 ? -3.803 5.587 5.454 1.00 93.81 91 PHE A O 1
ATOM 707 N N . GLU A 1 92 ? -3.247 7.494 6.512 1.00 92.38 92 GLU A N 1
ATOM 708 C CA . GLU A 1 92 ? -4.478 7.646 7.287 1.00 92.38 92 GLU A CA 1
ATOM 709 C C . GLU A 1 92 ? -5.130 8.972 6.899 1.00 92.38 92 GLU A C 1
ATOM 711 O O . GLU A 1 92 ? -4.438 9.983 6.750 1.00 92.38 92 GLU A O 1
ATOM 716 N N . ALA A 1 93 ? -6.450 8.978 6.717 1.00 92.44 93 ALA A N 1
ATOM 717 C CA . ALA A 1 93 ? -7.171 10.189 6.345 1.00 92.44 93 ALA A CA 1
ATOM 718 C C . ALA A 1 93 ? -6.932 11.319 7.361 1.00 92.44 93 ALA A C 1
ATOM 720 O O . ALA A 1 93 ? -6.980 11.113 8.572 1.00 92.44 93 ALA A O 1
ATOM 721 N N . GLY A 1 94 ? -6.670 12.524 6.852 1.00 88.19 94 GLY A N 1
ATOM 722 C CA . GLY A 1 94 ? -6.365 13.699 7.671 1.00 88.19 94 GLY A CA 1
ATOM 723 C C . GLY A 1 94 ? -4.908 13.809 8.132 1.00 88.19 94 GLY A C 1
ATOM 724 O O . GLY A 1 94 ? -4.560 14.820 8.737 1.00 88.19 94 GLY A O 1
ATOM 725 N N . LYS A 1 95 ? -4.040 12.831 7.833 1.00 86.75 95 LYS A N 1
ATOM 726 C CA . LYS A 1 95 ? -2.590 12.951 8.048 1.00 86.75 95 LYS A CA 1
ATOM 727 C C . LYS A 1 95 ? -1.878 13.392 6.771 1.00 86.75 95 LYS A C 1
ATOM 729 O O . LYS A 1 95 ? -2.173 12.905 5.685 1.00 86.75 95 LYS A O 1
ATOM 734 N N . GLU A 1 96 ? -0.913 14.294 6.928 1.00 84.50 96 GLU A N 1
ATOM 735 C CA . GLU A 1 96 ? -0.080 14.797 5.825 1.00 84.50 96 GLU A CA 1
ATOM 736 C C . GLU A 1 96 ? 0.964 13.762 5.368 1.00 84.50 96 GLU A C 1
ATOM 738 O O . GLU A 1 96 ? 1.273 13.655 4.183 1.00 84.50 96 GLU A O 1
ATOM 743 N N . TYR A 1 97 ? 1.472 12.955 6.303 1.00 86.06 97 TYR A N 1
ATOM 744 C CA . TYR A 1 97 ? 2.536 11.981 6.063 1.00 86.06 97 TYR A CA 1
ATOM 745 C C . TYR A 1 97 ? 1.999 10.549 6.033 1.00 86.06 97 TYR A C 1
ATOM 747 O O . TYR A 1 97 ? 1.021 10.217 6.708 1.00 86.06 97 TYR A O 1
ATOM 755 N N . SER A 1 98 ? 2.676 9.676 5.281 1.00 89.19 98 SER A N 1
ATOM 756 C CA . SER A 1 98 ? 2.389 8.241 5.316 1.00 89.19 98 SER A CA 1
ATOM 757 C C . SER A 1 98 ? 2.631 7.692 6.718 1.00 89.19 98 SER A C 1
ATOM 759 O O . SER A 1 98 ? 3.658 7.990 7.328 1.00 89.19 98 SER A O 1
ATOM 761 N N . LEU A 1 99 ? 1.733 6.824 7.186 1.00 88.50 99 LEU A N 1
ATOM 762 C CA . LEU A 1 99 ? 1.975 5.996 8.362 1.00 88.50 99 LEU A CA 1
ATOM 763 C C . LEU A 1 99 ? 3.216 5.136 8.167 1.00 88.50 99 LEU A C 1
ATOM 765 O O . LEU A 1 99 ? 3.956 4.930 9.112 1.00 88.50 99 LEU A O 1
ATOM 769 N N . GLY A 1 100 ? 3.447 4.648 6.950 1.00 89.94 100 GLY A N 1
ATOM 770 C CA . GLY A 1 100 ? 4.609 3.842 6.634 1.00 89.94 100 GLY A CA 1
ATOM 771 C C . GLY A 1 100 ? 4.842 3.674 5.157 1.00 89.94 100 GLY A C 1
ATOM 772 O O . GLY A 1 100 ? 3.939 3.888 4.342 1.00 89.94 100 GLY A O 1
ATOM 773 N N . ASN A 1 101 ? 6.060 3.257 4.833 1.00 92.38 101 ASN A N 1
ATOM 774 C CA . ASN A 1 101 ? 6.433 2.917 3.479 1.00 92.38 101 ASN A CA 1
ATOM 775 C C . ASN A 1 101 ? 7.387 1.722 3.428 1.00 92.38 101 ASN A C 1
ATOM 777 O O . ASN A 1 101 ? 8.183 1.490 4.334 1.00 92.38 101 ASN A O 1
ATOM 781 N N . GLY A 1 102 ? 7.307 0.986 2.326 1.00 92.25 102 GLY A N 1
ATOM 782 C CA . GLY A 1 102 ? 8.239 -0.066 1.948 1.00 92.25 102 GLY A CA 1
ATOM 783 C C . GLY A 1 102 ? 8.708 0.169 0.522 1.00 92.25 102 GLY A C 1
ATOM 784 O O . GLY A 1 102 ? 7.999 0.788 -0.274 1.00 92.25 102 GLY A O 1
ATOM 785 N N . TRP A 1 103 ? 9.901 -0.310 0.195 1.00 92.75 103 TRP A N 1
ATOM 786 C CA . TRP A 1 103 ? 10.446 -0.206 -1.152 1.00 92.75 103 TRP A CA 1
ATOM 787 C C . TRP A 1 103 ? 11.074 -1.529 -1.584 1.00 92.75 103 TRP A C 1
ATOM 789 O 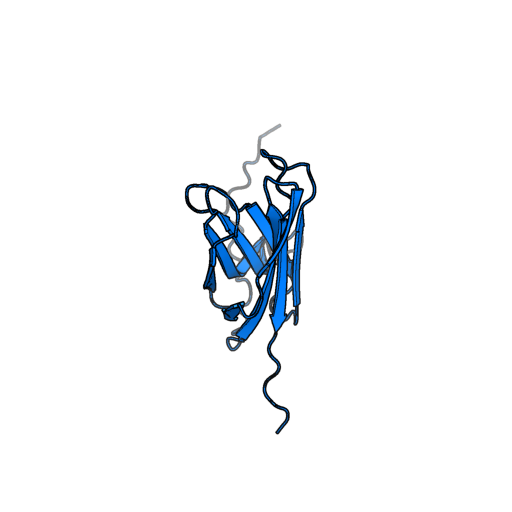O . TRP A 1 103 ? 11.508 -2.333 -0.762 1.00 92.75 103 TRP A O 1
ATOM 799 N N . GLY A 1 104 ? 11.101 -1.755 -2.891 1.00 91.19 104 GLY A N 1
ATOM 800 C CA . GLY A 1 104 ? 11.741 -2.902 -3.517 1.00 91.19 104 GLY A CA 1
ATOM 801 C C . GLY A 1 104 ? 12.244 -2.550 -4.910 1.00 91.19 104 GLY A C 1
ATOM 802 O O . GLY A 1 104 ? 12.045 -1.435 -5.402 1.00 91.19 104 GLY A O 1
ATOM 803 N N . THR A 1 105 ? 12.893 -3.506 -5.569 1.00 90.19 105 THR A N 1
ATOM 804 C CA . THR A 1 105 ? 13.231 -3.347 -6.987 1.00 90.19 105 THR A CA 1
ATOM 805 C C . THR A 1 105 ? 11.948 -3.257 -7.829 1.00 90.19 105 THR A C 1
ATOM 807 O O . THR A 1 105 ? 10.920 -3.816 -7.436 1.00 90.19 105 THR A O 1
ATOM 810 N N . PRO A 1 106 ? 11.971 -2.592 -8.998 1.00 86.62 106 PRO A N 1
ATOM 811 C CA . PRO A 1 106 ? 10.774 -2.414 -9.828 1.00 86.62 106 PRO A CA 1
ATOM 812 C C . PRO A 1 106 ? 10.123 -3.729 -10.274 1.00 86.62 106 PRO A C 1
ATOM 814 O O . PRO A 1 106 ? 8.927 -3.790 -10.524 1.00 86.62 106 PRO A O 1
ATOM 817 N N . GLN A 1 107 ? 10.907 -4.803 -10.380 1.00 87.81 107 GLN A N 1
ATOM 818 C CA . GLN A 1 107 ? 10.437 -6.121 -10.805 1.00 87.81 107 GLN A CA 1
ATOM 819 C C . GLN A 1 107 ? 10.049 -7.028 -9.631 1.00 87.81 107 GLN A C 1
ATOM 821 O O . GLN A 1 107 ? 9.696 -8.185 -9.861 1.00 87.81 107 GLN A O 1
ATOM 826 N N . SER A 1 108 ? 10.126 -6.540 -8.388 1.00 90.62 108 SER A N 1
ATOM 827 C CA . SER A 1 108 ? 9.895 -7.371 -7.211 1.00 90.62 108 SER A CA 1
ATOM 828 C C . SER A 1 108 ? 8.499 -7.999 -7.224 1.00 90.62 108 SER A C 1
ATOM 830 O O . SER A 1 108 ? 7.489 -7.336 -7.473 1.00 90.62 108 SER A O 1
ATOM 832 N N . GLY A 1 109 ? 8.438 -9.297 -6.921 1.00 92.94 109 GLY A N 1
ATOM 833 C CA . GLY A 1 109 ? 7.179 -10.017 -6.720 1.00 92.94 109 GLY A CA 1
ATOM 834 C C . GLY A 1 109 ? 6.489 -9.659 -5.402 1.00 92.94 109 GLY A C 1
ATOM 835 O O . GLY A 1 109 ? 5.324 -9.985 -5.221 1.00 92.94 109 GLY A O 1
ATOM 836 N N . HIS A 1 110 ? 7.186 -8.985 -4.488 1.00 93.69 110 HIS A N 1
ATOM 837 C CA . HIS A 1 110 ? 6.647 -8.580 -3.196 1.00 93.69 110 HIS A CA 1
ATOM 838 C C . HIS A 1 110 ? 7.220 -7.234 -2.747 1.00 93.69 110 HIS A C 1
ATOM 840 O O . HIS A 1 110 ? 8.365 -6.891 -3.044 1.00 93.69 110 HIS A O 1
ATOM 846 N N . VAL A 1 111 ? 6.441 -6.485 -1.978 1.00 95.81 111 VAL A N 1
ATOM 847 C CA . VAL A 1 111 ? 6.908 -5.296 -1.260 1.00 95.81 111 VAL A CA 1
ATOM 848 C C . VAL A 1 111 ? 6.129 -5.177 0.040 1.00 95.81 111 VAL A C 1
ATOM 850 O O . VAL A 1 111 ? 4.950 -5.519 0.102 1.00 95.81 111 VAL A O 1
ATOM 853 N N . GLY A 1 112 ? 6.786 -4.730 1.103 1.00 95.12 112 GLY A N 1
ATOM 854 C CA . GLY A 1 112 ? 6.146 -4.622 2.401 1.00 95.12 112 GLY A CA 1
ATOM 855 C C . GLY A 1 112 ? 6.954 -3.800 3.383 1.00 95.12 112 GLY A C 1
ATOM 856 O O . GLY A 1 112 ? 8.123 -3.495 3.152 1.00 95.12 112 GLY A O 1
ATOM 857 N N . PHE A 1 113 ? 6.309 -3.457 4.485 1.00 93.62 113 PHE A N 1
ATOM 858 C CA . PHE A 1 113 ? 6.932 -2.828 5.637 1.00 93.62 113 PHE A CA 1
ATOM 859 C C . PHE A 1 113 ? 6.216 -3.266 6.915 1.00 93.62 113 PHE A C 1
ATOM 861 O O . PHE A 1 113 ? 5.064 -3.705 6.892 1.00 93.62 113 PHE A O 1
ATOM 868 N N . GLY A 1 114 ? 6.892 -3.097 8.045 1.00 87.88 114 GLY A N 1
ATOM 869 C CA . GLY A 1 114 ? 6.297 -3.190 9.369 1.00 87.88 114 GLY A CA 1
ATOM 870 C C . GLY A 1 114 ? 6.867 -2.092 10.247 1.00 87.88 114 GLY A C 1
ATOM 871 O O . GLY A 1 114 ? 8.064 -1.816 10.189 1.00 87.88 114 GLY A O 1
ATOM 872 N N . ILE A 1 115 ? 6.010 -1.449 11.030 1.00 77.00 115 ILE A N 1
ATOM 873 C CA . ILE A 1 115 ? 6.398 -0.361 11.916 1.00 77.00 115 ILE A CA 1
ATOM 874 C C . ILE A 1 115 ? 5.965 -0.686 13.337 1.00 77.00 115 ILE A C 1
ATOM 876 O O . ILE A 1 115 ? 4.810 -1.039 13.584 1.00 77.00 115 ILE A O 1
ATOM 880 N N . GLY A 1 116 ? 6.930 -0.592 14.252 1.00 65.06 116 GLY A N 1
ATOM 881 C CA . GLY A 1 116 ? 6.734 -0.771 15.687 1.00 65.06 116 GLY A CA 1
ATOM 882 C C . GLY A 1 116 ? 6.310 0.515 16.402 1.00 65.06 116 GLY A C 1
ATOM 883 O O . GLY A 1 116 ? 5.962 1.514 15.780 1.00 65.06 116 GLY A O 1
ATOM 884 N N . ASP A 1 117 ? 6.396 0.503 17.731 1.00 57.66 117 ASP A N 1
ATOM 885 C CA . ASP A 1 117 ? 5.825 1.520 18.636 1.00 57.66 117 ASP A CA 1
ATOM 886 C C . ASP A 1 117 ? 6.464 2.927 18.558 1.00 57.66 117 ASP A C 1
ATOM 888 O O . ASP A 1 117 ? 6.107 3.811 19.332 1.00 57.66 117 ASP A O 1
ATOM 892 N N . GLN A 1 118 ? 7.417 3.157 17.651 1.00 51.25 118 GLN A N 1
ATOM 893 C CA . GLN A 1 118 ? 8.237 4.376 17.601 1.00 51.25 118 GLN A CA 1
ATOM 894 C C . GLN A 1 118 ? 7.626 5.529 16.790 1.00 51.25 118 GLN A C 1
ATOM 896 O O . GLN A 1 118 ? 8.206 6.614 16.751 1.00 51.25 118 GLN A O 1
ATOM 901 N N . LEU A 1 119 ? 6.468 5.338 16.150 1.00 53.09 119 LEU A N 1
ATOM 902 C CA . LEU A 1 119 ? 5.784 6.439 15.470 1.00 53.09 119 LEU A CA 1
ATOM 903 C C . LEU A 1 119 ? 4.957 7.295 16.436 1.00 53.09 119 LEU A C 1
ATOM 905 O O . LEU A 1 119 ? 4.362 6.757 17.378 1.00 53.09 119 LEU A O 1
ATOM 909 N N . PRO A 1 120 ? 4.838 8.613 16.175 1.00 44.66 120 PRO A N 1
ATOM 910 C CA . PRO A 1 120 ? 3.929 9.480 16.916 1.00 44.66 120 PRO A CA 1
ATOM 911 C C . 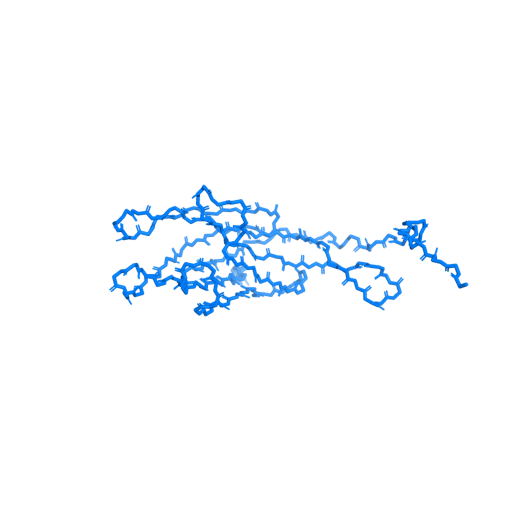PRO A 1 120 ? 2.515 8.878 16.949 1.00 44.66 120 PRO A C 1
ATOM 913 O O . PRO A 1 120 ? 1.873 8.701 15.913 1.00 44.66 120 PRO A O 1
ATOM 916 N N . GLY A 1 121 ? 2.044 8.528 18.150 1.00 53.72 121 GLY A N 1
ATOM 917 C CA . GLY A 1 121 ? 0.737 7.900 18.373 1.00 53.72 121 GLY A CA 1
ATOM 918 C C . GLY A 1 121 ? 0.744 6.385 18.624 1.00 53.72 121 GLY A C 1
ATOM 919 O O . GLY A 1 121 ? -0.338 5.817 18.731 1.00 53.72 121 GLY A O 1
ATOM 920 N N . GLY A 1 122 ? 1.908 5.725 18.724 1.00 54.12 122 GLY A N 1
ATOM 921 C CA . GLY A 1 122 ? 2.015 4.322 19.171 1.00 54.12 122 GLY A CA 1
ATOM 922 C C . GLY A 1 122 ? 1.306 3.302 18.268 1.00 54.12 122 GLY A C 1
ATOM 923 O O . GLY A 1 122 ? 0.936 2.216 18.714 1.00 54.12 122 GLY A O 1
ATOM 924 N N . GLN A 1 123 ? 1.056 3.660 17.007 1.00 62.97 123 GLN A N 1
ATOM 925 C CA . GLN A 1 123 ? 0.320 2.815 16.074 1.00 62.97 123 GLN A CA 1
ATOM 926 C C . GLN A 1 123 ? 1.266 1.801 15.430 1.00 62.97 123 GLN A C 1
ATOM 928 O O . GLN A 1 123 ? 2.088 2.157 14.588 1.00 62.97 123 GLN A O 1
ATOM 933 N N . GLN A 1 124 ? 1.110 0.526 15.787 1.00 82.56 124 GLN A N 1
ATOM 934 C CA . GLN A 1 124 ? 1.724 -0.560 15.027 1.00 82.56 124 GLN A CA 1
ATOM 935 C C . GLN A 1 124 ? 0.944 -0.750 13.728 1.00 82.56 124 GLN A C 1
ATOM 937 O O . GLN A 1 124 ? -0.271 -0.978 13.763 1.00 82.56 124 GLN A O 1
ATOM 942 N N . ALA A 1 125 ? 1.635 -0.659 12.596 1.00 89.19 125 ALA A N 1
ATOM 943 C CA . ALA A 1 125 ? 1.064 -0.890 11.279 1.00 89.19 125 ALA A CA 1
ATOM 944 C C . ALA A 1 125 ? 2.051 -1.659 10.403 1.00 89.19 125 ALA A C 1
ATOM 946 O O . ALA A 1 125 ? 3.253 -1.393 10.402 1.00 89.19 125 ALA A O 1
ATOM 947 N N . SER A 1 126 ? 1.540 -2.598 9.624 1.00 92.81 126 SER A N 1
ATOM 948 C CA . SER A 1 126 ? 2.275 -3.260 8.559 1.00 92.81 126 SER A CA 1
ATOM 949 C C . SER A 1 126 ? 1.406 -3.356 7.320 1.00 92.81 126 SER A C 1
ATOM 951 O O . SER A 1 126 ? 0.177 -3.408 7.393 1.00 92.81 126 SER A O 1
ATOM 953 N N . ALA A 1 127 ? 2.059 -3.366 6.169 1.00 95.62 127 ALA A N 1
ATOM 954 C CA . ALA A 1 127 ? 1.410 -3.669 4.913 1.00 95.62 127 ALA A CA 1
ATOM 955 C C . ALA A 1 127 ? 2.345 -4.511 4.058 1.00 95.62 127 ALA A C 1
ATOM 957 O O . ALA A 1 127 ? 3.568 -4.353 4.102 1.00 95.62 127 ALA A O 1
ATOM 958 N N . ARG A 1 128 ? 1.759 -5.401 3.269 1.00 96.19 128 ARG A N 1
ATOM 959 C CA . ARG A 1 128 ? 2.473 -6.192 2.273 1.00 96.19 128 ARG A CA 1
ATOM 960 C C . ARG A 1 128 ? 1.589 -6.345 1.053 1.00 96.19 128 ARG A C 1
ATOM 962 O O . ARG A 1 128 ? 0.384 -6.523 1.186 1.00 96.19 128 ARG A O 1
ATOM 969 N N . CYS A 1 129 ? 2.228 -6.299 -0.102 1.00 97.00 129 CYS A N 1
ATOM 970 C CA . CYS A 1 129 ? 1.645 -6.551 -1.403 1.00 97.00 129 CYS A CA 1
ATOM 971 C C . CYS A 1 129 ? 2.435 -7.659 -2.091 1.00 97.00 129 CYS A C 1
ATOM 973 O O . CYS A 1 129 ? 3.670 -7.653 -2.070 1.00 97.00 129 CYS A O 1
ATOM 975 N N . GLU A 1 130 ? 1.727 -8.591 -2.711 1.00 96.62 130 GLU A N 1
ATOM 976 C CA . GLU A 1 130 ? 2.286 -9.708 -3.458 1.00 96.62 130 GLU A CA 1
ATOM 977 C C . GLU A 1 130 ? 1.710 -9.729 -4.868 1.00 96.62 130 GLU A C 1
ATOM 979 O O . GLU A 1 130 ? 0.511 -9.557 -5.068 1.00 96.62 130 GLU A O 1
ATOM 984 N N . LYS A 1 131 ? 2.587 -9.880 -5.857 1.00 95.44 131 LYS A N 1
ATOM 985 C CA . LYS A 1 131 ? 2.227 -9.823 -7.267 1.00 95.44 131 LYS A CA 1
ATOM 986 C C . LYS A 1 131 ? 1.282 -10.968 -7.595 1.00 95.44 131 LYS A C 1
ATOM 988 O O . LYS A 1 131 ? 1.624 -12.130 -7.380 1.00 95.44 131 LYS A O 1
ATOM 993 N N . ILE A 1 132 ? 0.135 -10.647 -8.177 1.00 94.44 132 ILE A N 1
ATOM 994 C CA . ILE A 1 132 ? -0.796 -11.653 -8.674 1.00 94.44 132 ILE A CA 1
ATOM 995 C C . ILE A 1 132 ? -0.144 -12.277 -9.906 1.00 94.44 132 ILE A C 1
ATOM 997 O O . ILE A 1 132 ? 0.069 -11.614 -10.926 1.00 94.44 132 ILE A O 1
ATOM 1001 N N . GLN A 1 133 ? 0.243 -13.549 -9.801 1.00 81.81 133 GLN A N 1
ATOM 1002 C CA . GLN A 1 133 ? 0.738 -14.272 -10.963 1.00 81.81 133 GLN A CA 1
ATOM 1003 C C . GLN A 1 133 ? -0.411 -14.421 -11.967 1.00 81.81 133 GLN A C 1
ATOM 1005 O O . GLN A 1 133 ? -1.512 -14.809 -11.570 1.00 81.81 133 GLN A O 1
ATOM 1010 N N . PRO A 1 134 ? -0.192 -14.125 -13.262 1.00 64.69 134 PRO A N 1
ATOM 1011 C CA . PRO A 1 134 ? -1.169 -14.501 -14.269 1.00 64.69 134 PRO A CA 1
ATOM 1012 C C . PRO A 1 134 ? -1.374 -16.024 -14.200 1.00 64.69 134 PRO A C 1
ATOM 1014 O O . PRO A 1 134 ? -0.405 -16.743 -13.930 1.00 64.69 134 PRO A O 1
ATOM 1017 N N . PRO A 1 135 ? -2.603 -16.526 -14.414 1.00 51.97 135 PRO A N 1
ATOM 1018 C CA . PRO A 1 135 ? -2.849 -17.961 -14.427 1.00 51.97 135 PRO A CA 1
ATOM 1019 C C . PRO A 1 135 ? -1.875 -18.630 -15.399 1.00 51.97 135 PRO A C 1
ATOM 1021 O O . PRO A 1 135 ? -1.683 -18.154 -16.521 1.00 51.97 135 PRO A O 1
ATOM 1024 N N . VAL A 1 136 ? -1.226 -19.702 -14.941 1.00 54.25 136 VAL A N 1
ATOM 1025 C CA . VAL A 1 136 ? -0.378 -20.534 -15.795 1.00 54.25 136 VAL A CA 1
ATOM 1026 C C . VAL A 1 136 ? -1.317 -21.204 -16.796 1.00 54.25 136 VAL A C 1
ATOM 1028 O O . VAL A 1 136 ? -2.145 -22.024 -16.401 1.00 54.25 136 VAL A O 1
ATOM 1031 N N . GLY A 1 137 ? -1.270 -20.742 -18.045 1.00 41.84 137 GLY A N 1
ATOM 1032 C CA . GLY A 1 137 ? -2.001 -21.337 -19.166 1.00 41.84 137 GLY A CA 1
ATOM 1033 C C . GLY A 1 137 ? -1.377 -22.640 -19.635 1.00 41.84 137 GLY A C 1
ATOM 1034 O O . GLY A 1 137 ? -0.165 -22.837 -19.385 1.00 41.84 137 GLY A O 1
#

pLDDT: mean 80.9, std 17.67, range [39.44, 97.56]

Mean predicted aligned error: 9.41 Å

Nearest PDB structures (foldseek):
  4rt1-assembly1_A  TM=2.709E-01  e=3.365E-01  Pseudomonas aeruginosa PAO1
  8goc-assembly1_E  TM=2.107E-01  e=4.255E+00  Mus musculus
  1h6s-assembly1_1  TM=1.916E-01  e=3.428E+00  Pseudogemmobacter blasticus

Secondary structure (DSSP, 8-state):
-------GGGTTS------PPP-EEEEEEEEE-TTS-EEEEEEEEEETEEEEEEEE-SSSSPPEEEEEEEEEEEE-SSSSSEEEEEEEEEEETT-SS-SEEEEE-TT-SEEEEEE-TTSTT---EEEEEEE-PPP--

Solvent-accessible surface area (backbone atoms only — not comparable to full-atom values): 8105 Å² total; per-residue (Å²): 135,81,85,74,75,84,68,73,83,76,70,73,68,79,68,81,79,76,87,68,79,80,48,49,22,47,24,36,40,38,34,48,39,91,89,70,48,78,49,77,49,67,89,39,64,31,29,45,82,59,26,59,45,76,49,72,48,93,42,90,78,59,48,46,37,37,40,37,29,24,65,48,76,42,84,34,94,52,101,45,67,44,42,69,24,28,37,38,38,32,33,41,77,95,53,95,59,62,78,43,64,21,67,34,54,68,83,52,60,52,42,47,40,76,44,58,68,84,44,98,82,55,52,32,39,32,40,40,33,36,51,59,74,74,80,86,126